Protein AF-A0A7J6GN92-F1 (afdb_monomer_lite)

Structure (mmCIF, N/CA/C/O backbone):
data_AF-A0A7J6GN92-F1
#
_entry.id   AF-A0A7J6GN92-F1
#
loop_
_atom_site.group_PDB
_atom_site.id
_atom_site.type_symbol
_atom_site.label_atom_id
_atom_site.label_alt_id
_atom_site.label_comp_id
_atom_site.label_asym_id
_atom_site.label_entity_id
_atom_site.label_seq_id
_atom_site.pdbx_PDB_ins_code
_atom_site.Cartn_x
_atom_site.Cartn_y
_atom_site.Cartn_z
_atom_site.occupancy
_atom_site.B_iso_or_equiv
_atom_site.auth_seq_id
_atom_site.auth_comp_id
_atom_site.auth_asym_id
_atom_site.auth_atom_id
_atom_site.pdbx_PDB_model_num
ATOM 1 N N . MET A 1 1 ? -5.152 -7.766 -0.383 1.00 92.38 1 MET A N 1
ATOM 2 C CA . MET A 1 1 ? -4.274 -6.803 -1.080 1.00 92.38 1 MET A CA 1
ATOM 3 C C . MET A 1 1 ? -5.154 -5.948 -1.964 1.00 92.38 1 MET A C 1
ATOM 5 O O . MET A 1 1 ? -6.049 -6.504 -2.587 1.00 92.38 1 MET A O 1
ATOM 9 N N . LYS A 1 2 ? -4.911 -4.641 -1.998 1.00 96.06 2 LYS A N 1
ATOM 10 C CA . LYS A 1 2 ? -5.460 -3.730 -3.006 1.00 96.06 2 LYS A CA 1
ATOM 11 C C . LYS A 1 2 ? -4.303 -3.246 -3.874 1.00 96.06 2 LYS A C 1
ATOM 13 O O . LYS A 1 2 ? -3.218 -3.040 -3.339 1.00 96.06 2 LYS A O 1
ATOM 18 N N . ALA A 1 3 ? -4.527 -3.074 -5.170 1.00 95.75 3 ALA A N 1
ATOM 19 C CA . ALA A 1 3 ? -3.583 -2.482 -6.115 1.00 95.75 3 ALA A CA 1
ATOM 20 C C . ALA A 1 3 ? -4.358 -1.801 -7.252 1.00 95.75 3 ALA A C 1
ATOM 22 O O . ALA A 1 3 ? -5.537 -2.108 -7.445 1.00 95.75 3 ALA A O 1
ATOM 23 N N . ASP A 1 4 ? -3.701 -0.883 -7.956 1.00 94.94 4 ASP A N 1
ATOM 24 C CA . ASP A 1 4 ? -4.226 -0.248 -9.169 1.00 94.94 4 ASP A CA 1
ATOM 25 C C . ASP A 1 4 ? -3.941 -1.119 -10.412 1.00 94.94 4 ASP A C 1
ATOM 27 O O . ASP A 1 4 ? -3.207 -2.109 -10.343 1.00 94.94 4 ASP A O 1
ATOM 31 N N . ASP A 1 5 ? -4.554 -0.786 -11.549 1.00 94.62 5 ASP A N 1
ATOM 32 C CA . ASP A 1 5 ? -4.463 -1.546 -12.807 1.00 94.62 5 ASP A CA 1
ATOM 33 C C . ASP A 1 5 ? -3.174 -1.286 -13.610 1.00 94.62 5 ASP A C 1
ATOM 35 O O . ASP A 1 5 ? -2.883 -1.984 -14.580 1.00 94.62 5 ASP A O 1
ATOM 39 N N . ASP A 1 6 ? -2.369 -0.318 -13.181 1.00 95.19 6 ASP A N 1
ATOM 40 C CA . ASP A 1 6 ? -1.082 0.069 -13.758 1.00 95.19 6 ASP A CA 1
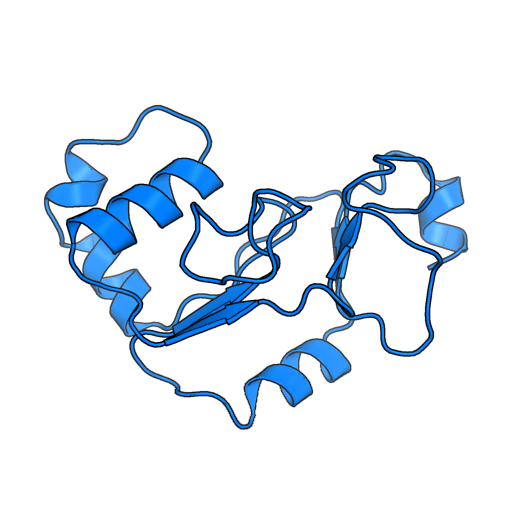ATOM 41 C C . ASP A 1 6 ? 0.107 -0.345 -12.875 1.00 95.19 6 ASP A C 1
ATOM 43 O O . ASP A 1 6 ? 1.156 0.316 -12.846 1.00 95.19 6 ASP A O 1
ATOM 47 N N . VAL A 1 7 ? -0.078 -1.439 -12.136 1.00 95.75 7 VAL A N 1
ATOM 48 C CA . VAL A 1 7 ? 0.887 -1.989 -11.188 1.00 95.75 7 VAL A CA 1
ATOM 49 C C . VAL A 1 7 ? 1.335 -3.373 -11.642 1.00 95.75 7 VAL A C 1
ATOM 51 O O . VAL A 1 7 ? 0.525 -4.264 -11.891 1.00 95.75 7 VAL A O 1
ATOM 54 N N . TYR A 1 8 ? 2.646 -3.589 -11.665 1.00 95.75 8 TYR A N 1
ATOM 55 C CA . TYR A 1 8 ? 3.242 -4.914 -11.758 1.00 95.75 8 TYR A CA 1
ATOM 56 C C . TYR A 1 8 ? 3.666 -5.400 -10.375 1.00 95.75 8 TYR A C 1
ATOM 58 O O . TYR A 1 8 ? 4.335 -4.683 -9.628 1.00 95.75 8 TYR A O 1
ATOM 66 N N . ILE A 1 9 ? 3.296 -6.638 -10.042 1.00 96.12 9 ILE A N 1
ATOM 67 C CA . ILE A 1 9 ? 3.550 -7.244 -8.733 1.00 96.12 9 ILE A CA 1
ATOM 68 C C . ILE A 1 9 ? 4.228 -8.600 -8.924 1.00 96.12 9 ILE A C 1
ATOM 70 O O . ILE A 1 9 ? 3.673 -9.502 -9.555 1.00 96.12 9 ILE A O 1
ATOM 74 N N . ARG A 1 10 ? 5.394 -8.794 -8.300 1.00 95.44 10 ARG A N 1
ATOM 75 C CA . ARG A 1 10 ? 6.035 -10.111 -8.194 1.00 95.44 10 ARG A CA 1
ATOM 76 C C . ARG A 1 10 ? 5.491 -10.852 -6.976 1.00 95.44 10 ARG A C 1
ATOM 78 O O . ARG A 1 10 ? 5.912 -10.615 -5.845 1.00 95.44 10 ARG A O 1
ATOM 85 N N . LEU A 1 11 ? 4.567 -11.781 -7.220 1.00 94.38 11 LEU A N 1
ATOM 86 C CA . LEU A 1 11 ? 3.825 -12.480 -6.164 1.00 94.38 11 LEU A CA 1
ATOM 87 C C . LEU A 1 11 ? 4.715 -13.283 -5.202 1.00 94.38 11 LEU A C 1
ATOM 89 O O . LEU A 1 11 ? 4.499 -13.214 -3.996 1.00 94.38 11 LEU A O 1
ATOM 93 N N . ASN A 1 12 ? 5.728 -14.001 -5.698 1.00 94.94 12 ASN A N 1
ATOM 94 C CA . ASN A 1 12 ? 6.614 -14.799 -4.838 1.00 94.94 12 ASN A CA 1
ATOM 95 C C . ASN A 1 12 ? 7.432 -13.916 -3.869 1.00 94.94 12 ASN A C 1
ATOM 97 O O . ASN A 1 12 ? 7.309 -14.112 -2.659 1.00 94.94 12 ASN A O 1
ATOM 101 N N . PRO A 1 13 ? 8.192 -12.902 -4.338 1.00 94.44 13 PRO A N 1
ATOM 102 C CA . PRO A 1 13 ? 8.829 -11.923 -3.456 1.00 94.44 13 PRO A CA 1
ATOM 103 C C . PRO A 1 13 ? 7.853 -11.229 -2.496 1.00 94.44 13 PRO A C 1
ATOM 105 O O . PRO A 1 13 ? 8.166 -11.063 -1.315 1.00 94.44 13 PRO A O 1
ATOM 108 N N . GLN A 1 14 ? 6.653 -10.868 -2.970 1.00 94.81 14 GLN A N 1
ATOM 109 C CA . GLN A 1 14 ? 5.619 -10.272 -2.122 1.00 94.81 14 GLN A CA 1
ATOM 110 C C . GLN A 1 14 ? 5.233 -11.213 -0.978 1.00 94.81 14 GLN A C 1
ATOM 112 O O . GLN A 1 14 ? 5.220 -10.781 0.173 1.00 94.81 14 GLN A O 1
ATOM 117 N N . ALA A 1 15 ? 4.949 -12.482 -1.271 1.00 94.81 15 ALA A N 1
ATOM 118 C CA . ALA A 1 15 ? 4.579 -13.479 -0.273 1.00 94.81 15 ALA A CA 1
ATOM 119 C C . ALA A 1 15 ? 5.705 -13.707 0.745 1.00 94.81 15 ALA A C 1
ATOM 121 O O . ALA A 1 15 ? 5.457 -13.616 1.946 1.00 94.81 15 ALA A O 1
ATOM 122 N N . MET A 1 16 ? 6.944 -13.893 0.275 1.00 95.81 16 MET A N 1
ATOM 123 C CA . MET A 1 16 ? 8.118 -14.076 1.139 1.00 95.81 16 MET A CA 1
ATOM 124 C C . MET A 1 16 ? 8.342 -12.884 2.076 1.00 95.81 16 MET A C 1
ATOM 126 O O . MET A 1 16 ? 8.653 -13.069 3.248 1.00 95.81 16 MET A O 1
ATOM 130 N N . SER A 1 17 ? 8.129 -11.651 1.597 1.00 95.19 17 SER A N 1
ATOM 131 C CA . SER A 1 17 ? 8.272 -10.453 2.437 1.00 95.19 17 SER A CA 1
ATOM 132 C C . SER A 1 17 ? 7.247 -10.373 3.577 1.00 95.19 17 SER A C 1
ATOM 134 O O . SER A 1 17 ? 7.482 -9.671 4.557 1.00 95.19 17 SER A O 1
ATOM 136 N N . LEU A 1 18 ? 6.119 -11.084 3.458 1.00 96.06 18 LEU A N 1
ATOM 137 C CA . LEU A 1 18 ? 5.040 -11.105 4.447 1.00 96.06 18 LEU A CA 1
ATOM 138 C C . LEU A 1 18 ? 5.175 -12.252 5.452 1.00 96.06 18 LEU A C 1
ATOM 140 O O . LEU A 1 18 ? 4.577 -12.175 6.523 1.00 96.06 18 LEU A O 1
ATOM 144 N N . GLU A 1 19 ? 5.917 -13.316 5.127 1.00 96.44 19 GLU A N 1
ATOM 145 C CA . GLU A 1 19 ? 6.077 -14.486 6.000 1.00 96.44 19 GLU A CA 1
ATOM 146 C C . GLU A 1 19 ? 6.522 -14.159 7.432 1.00 96.44 19 GLU A C 1
ATOM 148 O O . GLU A 1 19 ? 5.887 -14.677 8.354 1.00 96.44 19 GLU A O 1
ATOM 153 N N . PRO A 1 20 ? 7.535 -13.297 7.663 1.00 97.12 20 PRO A N 1
ATOM 154 C CA . PRO A 1 20 ? 7.994 -13.000 9.017 1.00 97.12 20 PRO A CA 1
ATOM 155 C C . PRO A 1 20 ? 7.111 -11.976 9.747 1.00 97.12 20 PRO A C 1
ATOM 157 O O . PRO A 1 20 ? 7.403 -11.629 10.892 1.00 97.12 20 PRO A O 1
ATOM 160 N N . LEU A 1 21 ? 6.075 -11.436 9.096 1.00 97.38 21 LEU A N 1
ATOM 161 C CA . LEU A 1 21 ? 5.318 -10.299 9.610 1.00 97.38 21 LEU A CA 1
ATOM 162 C C . LEU A 1 21 ? 4.097 -10.732 10.436 1.00 97.38 21 LEU A C 1
ATOM 164 O O . LEU A 1 21 ? 3.529 -11.806 10.208 1.00 97.38 21 LEU A O 1
ATOM 168 N N . PRO A 1 22 ? 3.635 -9.881 11.373 1.00 97.62 22 PRO A N 1
ATOM 169 C CA . PRO A 1 22 ? 2.406 -10.129 12.115 1.00 97.62 22 PRO A CA 1
ATOM 170 C C . PRO A 1 22 ? 1.207 -10.329 11.185 1.00 97.62 22 PRO A C 1
ATOM 172 O O . PRO A 1 22 ? 1.049 -9.628 10.190 1.00 97.62 22 PRO A O 1
ATOM 175 N N . ARG A 1 23 ? 0.320 -11.264 11.534 1.00 96.81 23 ARG A N 1
ATOM 176 C CA . ARG A 1 23 ? -0.915 -11.541 10.775 1.00 96.81 23 ARG A CA 1
ATOM 177 C C . ARG A 1 23 ? -2.123 -10.729 11.251 1.00 96.81 23 ARG A C 1
ATOM 179 O O . ARG A 1 23 ? -3.187 -10.845 10.656 1.00 96.81 23 ARG A O 1
ATOM 186 N N . VAL A 1 24 ? -1.949 -9.937 12.307 1.00 98.19 24 VAL A N 1
ATOM 187 C CA . VAL A 1 24 ? -2.986 -9.143 12.979 1.00 98.19 24 VAL A CA 1
ATOM 188 C C . VAL A 1 24 ? -2.541 -7.689 13.007 1.00 98.19 24 VAL A C 1
ATOM 190 O O . VAL A 1 24 ? -1.359 -7.410 13.231 1.00 98.19 24 VAL A O 1
ATOM 193 N N . ASP A 1 25 ? -3.482 -6.776 12.791 1.00 98.12 25 ASP A N 1
ATOM 194 C CA . ASP A 1 25 ? -3.264 -5.331 12.819 1.00 98.12 25 ASP A CA 1
ATOM 195 C C . ASP A 1 25 ? -2.106 -4.857 11.904 1.00 98.12 25 ASP A C 1
ATOM 197 O O . ASP A 1 25 ? -1.398 -3.892 12.211 1.00 98.12 25 ASP A O 1
ATOM 201 N N . LEU A 1 26 ? -1.879 -5.571 10.792 1.00 98.38 26 LEU A N 1
ATOM 202 C CA . LEU A 1 26 ? -0.806 -5.334 9.819 1.00 98.38 26 LEU A CA 1
ATO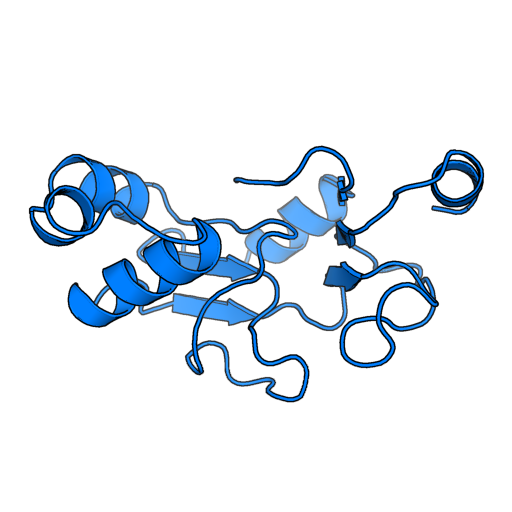M 203 C C . LEU A 1 26 ? -1.257 -4.341 8.754 1.00 98.38 26 LEU A C 1
ATOM 205 O O . LEU A 1 26 ? -2.298 -4.539 8.138 1.00 98.38 26 LEU A O 1
ATOM 209 N N . TYR A 1 27 ? -0.420 -3.347 8.460 1.00 97.81 27 TYR A N 1
ATOM 210 C CA . TYR A 1 27 ? -0.563 -2.461 7.305 1.00 97.81 27 TYR A CA 1
ATOM 211 C C . TYR A 1 27 ? 0.787 -2.322 6.595 1.00 97.81 27 TYR A C 1
ATOM 213 O O . TYR A 1 27 ? 1.720 -1.716 7.121 1.00 97.81 27 TYR A O 1
ATOM 221 N N . TYR A 1 28 ? 0.900 -2.929 5.416 1.00 97.31 28 TYR A N 1
ATOM 222 C CA . TYR A 1 28 ? 2.151 -3.113 4.680 1.00 97.31 28 TYR A CA 1
ATOM 223 C C . TYR A 1 28 ? 2.069 -2.494 3.285 1.00 97.31 28 TYR A C 1
ATOM 225 O O . TYR A 1 28 ? 1.130 -2.811 2.551 1.00 97.31 28 TYR A O 1
ATOM 233 N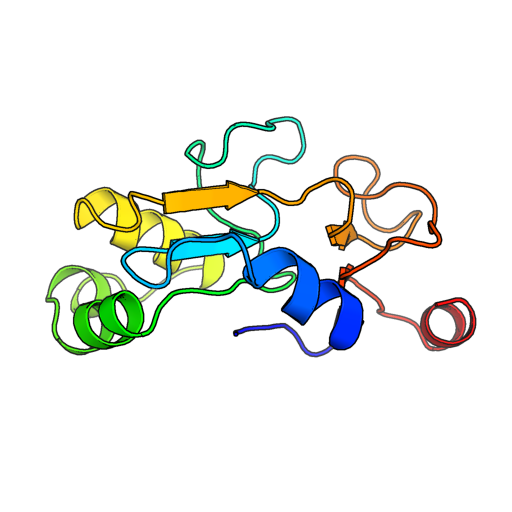 N . SER A 1 29 ? 3.039 -1.653 2.899 1.00 94.75 29 SER A N 1
ATOM 234 C CA . SER A 1 29 ? 3.139 -1.061 1.547 1.00 94.75 29 SER A CA 1
ATOM 235 C C . SER A 1 29 ? 4.372 -0.138 1.410 1.00 94.75 29 SER A C 1
ATOM 237 O O . SER A 1 29 ? 5.373 -0.328 2.086 1.00 94.75 29 SER A O 1
ATOM 239 N N . PHE A 1 30 ? 4.289 0.889 0.564 1.00 95.62 30 PHE A N 1
ATOM 240 C CA . PHE A 1 30 ? 5.149 2.054 0.446 1.00 95.62 30 PHE A CA 1
ATOM 241 C C . PHE A 1 30 ? 4.523 3.274 1.138 1.00 95.62 30 PHE A C 1
ATOM 243 O O . PHE A 1 30 ? 3.466 3.753 0.724 1.00 95.62 30 PHE A O 1
ATOM 250 N N . VAL A 1 31 ? 5.179 3.827 2.161 1.00 95.56 31 VAL A N 1
ATOM 251 C CA . VAL A 1 31 ? 4.650 4.995 2.887 1.00 95.56 31 VAL A CA 1
ATOM 252 C C . VAL A 1 31 ? 4.779 6.310 2.103 1.00 95.56 31 VAL A C 1
ATOM 254 O O . VAL A 1 31 ? 5.781 6.574 1.441 1.00 95.56 31 VAL A O 1
ATOM 257 N N . ILE A 1 32 ? 3.789 7.189 2.213 1.00 94.25 32 ILE A N 1
ATOM 258 C CA . ILE A 1 32 ? 3.847 8.582 1.755 1.00 94.25 32 ILE A CA 1
ATOM 259 C C . ILE A 1 32 ? 3.981 9.494 2.989 1.00 94.25 32 ILE A C 1
ATOM 261 O O . ILE A 1 32 ? 3.356 9.213 4.016 1.00 94.25 32 ILE A O 1
ATOM 265 N N . PRO A 1 33 ? 4.814 10.555 2.939 1.00 92.25 33 PRO A N 1
ATOM 266 C CA . PRO A 1 33 ? 5.551 11.094 1.787 1.00 92.25 33 PRO A CA 1
ATOM 267 C C . PRO A 1 33 ? 6.792 10.285 1.378 1.00 92.25 33 PRO A C 1
ATOM 269 O O . PRO A 1 33 ? 7.376 9.543 2.167 1.00 92.25 33 PRO A O 1
ATOM 272 N N . CYS A 1 34 ? 7.210 10.418 0.113 1.00 90.00 34 CYS A N 1
ATOM 273 C CA . CYS A 1 34 ? 8.257 9.566 -0.468 1.00 90.00 34 CYS A CA 1
ATOM 274 C C . CYS A 1 34 ? 9.631 9.727 0.196 1.00 90.00 34 CYS A C 1
ATOM 276 O O . CYS A 1 34 ? 10.358 8.748 0.326 1.00 90.00 34 CYS A O 1
ATOM 278 N N . ASN A 1 35 ? 9.917 10.910 0.738 1.00 87.88 35 ASN A N 1
ATOM 279 C CA . ASN A 1 35 ? 11.125 11.220 1.505 1.00 87.88 35 ASN A CA 1
ATOM 280 C C . ASN A 1 35 ? 11.125 10.699 2.959 1.00 87.88 35 ASN A C 1
ATOM 282 O O . ASN A 1 35 ? 12.125 10.870 3.649 1.00 87.88 35 ASN A O 1
ATOM 286 N N . SER A 1 36 ? 10.044 10.079 3.442 1.00 89.81 36 SER A N 1
ATOM 287 C CA . SER A 1 36 ? 9.974 9.510 4.795 1.00 89.81 36 SER A CA 1
ATOM 288 C C . SER A 1 36 ? 10.091 7.990 4.765 1.00 89.81 36 SER A C 1
ATOM 290 O O . SER A 1 36 ? 9.370 7.339 4.023 1.00 89.81 36 SER A O 1
ATOM 292 N N . GLN A 1 37 ? 10.938 7.393 5.601 1.00 88.75 37 GLN A N 1
ATOM 293 C CA . GLN A 1 37 ? 10.920 5.938 5.835 1.00 88.75 37 GLN A CA 1
ATOM 294 C C . GLN A 1 37 ? 10.001 5.544 7.002 1.00 88.75 37 GLN A C 1
ATOM 296 O O . GLN A 1 37 ? 9.814 4.360 7.263 1.00 88.75 37 GLN A O 1
ATOM 301 N N . ASN A 1 38 ? 9.427 6.518 7.717 1.00 93.06 38 ASN A N 1
ATOM 302 C CA . ASN A 1 38 ? 8.583 6.248 8.874 1.00 93.06 38 ASN A CA 1
ATOM 303 C C . ASN A 1 38 ? 7.210 5.715 8.417 1.00 93.06 38 ASN A C 1
ATOM 305 O O . ASN A 1 38 ? 6.433 6.487 7.850 1.00 93.06 38 ASN A O 1
ATOM 309 N N . PRO A 1 39 ? 6.856 4.447 8.705 1.00 92.38 39 PRO A N 1
ATOM 310 C CA . PRO A 1 39 ? 5.596 3.851 8.258 1.00 92.38 39 PRO A CA 1
ATOM 311 C C . PRO A 1 39 ? 4.354 4.444 8.957 1.00 92.38 39 PRO A C 1
ATOM 313 O O . PRO A 1 39 ? 3.225 4.162 8.558 1.00 92.38 39 PRO A O 1
ATOM 316 N N . TYR A 1 40 ? 4.548 5.288 9.975 1.00 91.94 40 TYR A N 1
ATOM 317 C CA . TYR A 1 40 ? 3.494 6.009 10.693 1.00 91.94 40 TYR A CA 1
ATOM 318 C C . TYR A 1 40 ? 3.319 7.465 10.236 1.00 91.94 40 TYR A C 1
ATOM 320 O O . TYR A 1 40 ? 2.575 8.192 10.883 1.00 91.94 40 TYR A O 1
ATOM 328 N N . SER A 1 41 ? 3.997 7.908 9.167 1.00 87.44 41 SER A N 1
ATOM 329 C CA . SER A 1 41 ? 3.923 9.303 8.702 1.00 87.44 41 SER A CA 1
ATOM 330 C C . SER A 1 41 ? 2.512 9.730 8.295 1.00 87.44 41 SER A C 1
ATOM 332 O O . SER A 1 41 ? 1.892 10.508 9.012 1.00 87.44 41 SER A O 1
ATOM 334 N N . GLU A 1 42 ? 1.999 9.251 7.159 1.00 88.88 42 GLU A N 1
ATOM 335 C CA . GLU A 1 42 ? 0.642 9.599 6.725 1.00 88.88 42 GLU A CA 1
ATOM 336 C C . GLU A 1 42 ? -0.158 8.345 6.355 1.00 88.88 42 GLU A C 1
ATOM 338 O O . GLU A 1 42 ? -0.954 7.841 7.150 1.00 88.88 42 GLU A O 1
ATOM 343 N N . TYR A 1 43 ? 0.074 7.818 5.156 1.00 94.38 43 TYR A N 1
ATOM 344 C CA . TYR A 1 43 ? -0.675 6.708 4.578 1.00 94.38 43 TYR A CA 1
ATOM 345 C C . TYR A 1 43 ? 0.228 5.872 3.674 1.00 94.38 43 TYR A C 1
ATOM 347 O O . TYR A 1 43 ? 1.340 6.279 3.326 1.00 94.38 43 TYR A O 1
ATOM 355 N N . MET A 1 44 ? -0.247 4.690 3.303 1.00 95.19 44 MET A N 1
ATOM 356 C CA . MET A 1 44 ? 0.415 3.855 2.310 1.00 95.19 44 MET A CA 1
ATOM 357 C C . MET A 1 44 ? -0.099 4.183 0.915 1.00 95.19 44 MET A C 1
ATOM 359 O O .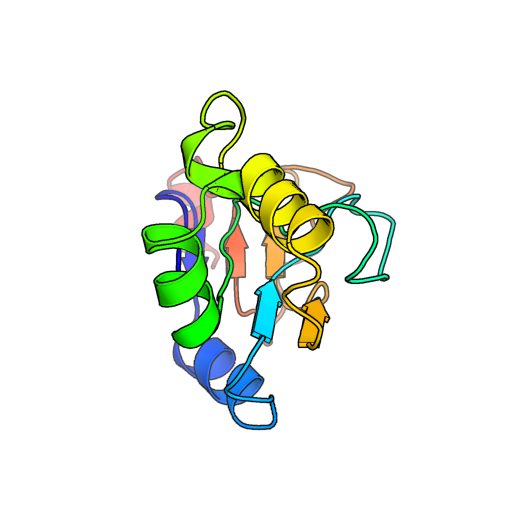 MET A 1 44 ? -1.301 4.316 0.737 1.00 95.19 44 MET A O 1
ATOM 363 N N . SER A 1 45 ? 0.797 4.297 -0.060 1.00 93.75 45 SER A N 1
ATOM 364 C CA . SER A 1 45 ? 0.481 4.703 -1.429 1.00 93.75 45 SER A CA 1
ATOM 365 C C . SER A 1 45 ? -0.527 3.781 -2.129 1.00 93.75 45 SER A C 1
ATOM 367 O O . SER A 1 45 ? -0.487 2.557 -1.982 1.00 93.75 45 SER A O 1
ATOM 369 N N . GLY A 1 46 ? -1.358 4.381 -2.990 1.00 88.12 46 GLY A N 1
ATOM 370 C CA . GLY A 1 46 ? -2.250 3.692 -3.925 1.00 88.12 46 GLY A CA 1
ATOM 371 C C . GLY A 1 46 ? -1.593 2.655 -4.847 1.00 88.12 46 GLY A C 1
ATOM 372 O O . GLY A 1 46 ? -2.315 1.779 -5.320 1.00 88.12 46 GLY A O 1
ATOM 373 N N . MET A 1 47 ? -0.252 2.657 -4.980 1.00 92.81 47 MET A N 1
ATOM 374 C CA . MET A 1 47 ? 0.526 1.650 -5.731 1.00 92.81 47 MET A CA 1
ATOM 375 C C . MET A 1 47 ? 0.228 0.205 -5.332 1.00 92.81 47 MET A C 1
ATOM 377 O O . MET A 1 47 ? 0.474 -0.733 -6.082 1.00 92.81 47 MET A O 1
ATOM 381 N N . GLY A 1 48 ? -0.282 0.027 -4.122 1.00 94.62 48 GLY A N 1
ATOM 382 C CA . GLY A 1 48 ? -0.801 -1.227 -3.639 1.00 94.62 48 GLY A CA 1
ATOM 383 C C . GLY A 1 48 ? -0.383 -1.447 -2.204 1.00 94.62 48 GLY A C 1
ATOM 384 O O . GLY A 1 48 ? 0.774 -1.257 -1.831 1.00 94.62 48 GLY A O 1
ATOM 385 N N . TYR A 1 49 ? -1.334 -1.854 -1.378 1.00 96.44 49 TYR A N 1
ATOM 386 C CA . TYR A 1 49 ? -1.101 -2.098 0.034 1.00 96.44 49 TYR A CA 1
ATOM 387 C C . TYR A 1 49 ? -1.803 -3.377 0.486 1.00 96.44 49 TYR A C 1
ATOM 389 O O . TYR A 1 49 ? -2.772 -3.870 -0.109 1.00 96.44 49 TYR A O 1
ATOM 397 N N . LEU A 1 50 ? -1.291 -3.935 1.576 1.00 97.19 50 LEU A N 1
ATOM 398 C CA . LEU A 1 50 ? -1.867 -5.075 2.261 1.00 97.19 50 LEU A CA 1
ATOM 399 C C . LEU A 1 50 ? -2.274 -4.663 3.667 1.00 97.19 50 LEU A C 1
ATOM 401 O O . LEU A 1 50 ? -1.515 -4.012 4.381 1.00 97.19 50 LEU A O 1
ATOM 405 N N . ILE A 1 51 ? -3.471 -5.083 4.054 1.00 98.00 51 ILE A N 1
ATOM 406 C CA . ILE A 1 51 ? -3.954 -5.023 5.426 1.00 98.00 51 ILE A CA 1
ATOM 407 C C . ILE A 1 51 ? -4.338 -6.427 5.880 1.00 98.00 51 ILE A C 1
ATOM 409 O O . ILE A 1 51 ? -4.753 -7.250 5.056 1.00 98.00 51 ILE A O 1
ATOM 413 N N . SER A 1 52 ? -4.167 -6.716 7.167 1.00 98.38 52 SER A N 1
ATOM 414 C CA . SER A 1 52 ? -4.641 -7.967 7.759 1.00 98.38 52 SER A CA 1
ATOM 415 C C . SER A 1 52 ? -6.170 -8.040 7.780 1.00 98.38 52 SER A C 1
ATOM 417 O O . SER A 1 52 ? -6.869 -7.030 7.675 1.00 98.38 52 SER A O 1
ATOM 419 N N . TRP A 1 53 ? -6.704 -9.256 7.894 1.00 98.25 53 TRP A N 1
ATOM 420 C CA . TRP A 1 53 ? -8.146 -9.489 7.798 1.00 98.25 53 TRP A CA 1
ATOM 421 C C . TRP A 1 53 ? -8.943 -8.821 8.926 1.00 98.25 53 TRP A C 1
ATOM 423 O O . TRP A 1 53 ? -10.000 -8.255 8.673 1.00 98.25 53 TRP A O 1
ATOM 433 N N . ASP A 1 54 ? -8.403 -8.776 10.143 1.00 98.62 54 ASP A N 1
ATOM 434 C CA . ASP A 1 54 ? -9.027 -8.090 11.281 1.00 98.62 54 ASP A CA 1
ATOM 435 C C . ASP A 1 54 ? -9.216 -6.581 11.035 1.00 98.62 54 ASP A C 1
ATOM 437 O O . ASP A 1 54 ? -10.194 -5.984 11.491 1.00 98.62 54 ASP A O 1
ATOM 441 N N . LEU A 1 55 ? -8.322 -5.956 10.258 1.00 98.56 55 LEU A N 1
ATOM 442 C CA . LEU A 1 55 ? -8.493 -4.570 9.824 1.00 98.56 55 LEU A CA 1
ATOM 443 C C . LEU A 1 55 ? -9.603 -4.432 8.785 1.00 98.56 55 LEU A C 1
ATOM 445 O O . LEU A 1 55 ? -10.350 -3.458 8.838 1.00 98.56 55 LEU A O 1
ATOM 449 N N . VAL A 1 56 ? -9.739 -5.395 7.868 1.00 98.31 56 VAL A N 1
ATOM 450 C CA . VAL A 1 56 ? -10.845 -5.431 6.896 1.00 98.31 56 VAL A CA 1
ATOM 451 C C . VAL A 1 56 ? -12.186 -5.535 7.628 1.00 98.31 56 VAL A C 1
ATOM 453 O O . VAL A 1 56 ? -13.100 -4.754 7.361 1.00 98.31 56 VAL A O 1
ATOM 456 N N . GLU A 1 57 ? -12.289 -6.441 8.600 1.00 98.50 57 GLU A N 1
ATOM 457 C CA . GLU A 1 57 ? -13.486 -6.610 9.430 1.00 98.50 57 GLU A CA 1
ATOM 458 C C . GLU A 1 57 ? -13.808 -5.335 10.215 1.00 98.50 57 GLU A C 1
ATOM 460 O O . GLU A 1 57 ? -14.954 -4.867 10.212 1.00 98.50 57 GLU A O 1
ATOM 465 N N . TRP A 1 58 ? -12.795 -4.714 10.824 1.00 98.56 58 TRP A N 1
ATOM 466 C CA . TRP A 1 58 ? -12.964 -3.437 11.509 1.00 98.56 58 TRP A CA 1
ATOM 467 C C . TRP A 1 58 ? -13.435 -2.330 10.557 1.00 98.56 58 TRP A C 1
ATOM 469 O O . TRP A 1 58 ? -14.361 -1.599 10.907 1.00 98.56 58 TRP A O 1
ATOM 479 N N . ILE A 1 59 ? -12.866 -2.220 9.349 1.00 98.06 59 ILE A N 1
ATOM 480 C CA . ILE A 1 59 ? -13.297 -1.224 8.356 1.00 98.06 59 ILE A CA 1
ATOM 481 C C . ILE A 1 59 ? -14.776 -1.422 7.999 1.00 98.06 59 ILE A C 1
ATOM 483 O O . ILE A 1 59 ? -15.520 -0.447 7.917 1.00 98.06 59 ILE A O 1
ATOM 487 N N . SER A 1 60 ? -15.215 -2.674 7.838 1.00 97.50 60 SER A N 1
ATOM 488 C CA . SER A 1 60 ? -16.590 -3.001 7.438 1.00 97.50 60 SER A CA 1
ATOM 489 C C . SER A 1 60 ? -17.654 -2.692 8.502 1.00 97.50 60 SER A C 1
ATOM 491 O O . SER A 1 60 ? -18.821 -2.491 8.167 1.00 97.50 60 SER A O 1
ATOM 493 N N . THR A 1 61 ? -17.267 -2.642 9.779 1.00 97.94 61 THR A N 1
ATOM 494 C CA . THR A 1 61 ? -18.198 -2.520 10.917 1.00 97.94 61 THR A CA 1
ATOM 495 C C . THR A 1 61 ? -18.070 -1.203 11.683 1.00 97.94 61 THR A C 1
ATOM 497 O O . THR A 1 61 ? -19.003 -0.797 12.376 1.00 97.94 61 THR A O 1
ATOM 500 N N . SER A 1 62 ? -16.934 -0.515 11.568 1.00 97.94 62 SER A N 1
ATOM 501 C CA . SER A 1 62 ? -16.648 0.726 12.285 1.00 97.94 62 SER A CA 1
ATOM 502 C C . SER A 1 62 ? -17.422 1.919 11.722 1.00 97.94 62 SER A C 1
ATOM 504 O O . SER A 1 62 ? -17.558 2.103 10.512 1.00 97.94 62 SER A O 1
ATOM 506 N N . ASN A 1 63 ? -17.858 2.813 12.613 1.00 98.19 63 ASN A N 1
ATOM 507 C CA . ASN A 1 63 ? -18.446 4.088 12.206 1.00 98.19 63 ASN A CA 1
ATOM 508 C C . ASN A 1 63 ? -17.409 5.062 11.622 1.00 98.19 63 ASN A C 1
ATOM 510 O O . ASN A 1 63 ? -17.798 5.981 10.911 1.00 98.19 63 ASN A O 1
ATOM 514 N N . ILE A 1 64 ? -16.109 4.877 11.897 1.00 98.19 64 ILE A N 1
ATOM 515 C CA . ILE A 1 64 ? -15.062 5.803 11.434 1.00 98.19 64 ILE A CA 1
ATOM 516 C C . ILE A 1 64 ? -14.991 5.835 9.896 1.00 98.19 64 ILE A C 1
ATOM 518 O O . ILE A 1 64 ? -15.208 6.914 9.348 1.00 98.19 64 ILE A O 1
ATOM 522 N N . PRO A 1 65 ? -14.785 4.708 9.180 1.00 97.38 65 PRO A N 1
ATOM 523 C CA . PRO A 1 65 ? -14.851 4.709 7.717 1.00 97.38 65 PRO A CA 1
ATOM 524 C C . PRO A 1 65 ? -16.234 5.083 7.184 1.00 97.38 65 PRO A C 1
ATOM 526 O O . PRO A 1 65 ? -16.351 5.843 6.229 1.00 97.38 65 PRO A O 1
ATOM 529 N N . LYS A 1 66 ? -17.300 4.595 7.835 1.00 97.00 66 LYS A N 1
ATOM 530 C CA . LYS A 1 66 ? -18.689 4.812 7.403 1.00 97.00 66 LYS A CA 1
ATOM 531 C C . LYS A 1 66 ? -19.082 6.293 7.334 1.00 97.00 66 LYS A C 1
ATOM 533 O O . LYS A 1 66 ? -19.936 6.652 6.528 1.00 97.00 66 LYS A O 1
ATOM 538 N N . LEU A 1 67 ? -18.490 7.136 8.180 1.00 97.38 67 LEU A N 1
ATOM 539 C CA . LEU A 1 67 ? -18.765 8.574 8.247 1.00 97.38 67 LEU A CA 1
ATOM 540 C C . LEU A 1 67 ? -17.784 9.430 7.424 1.00 97.38 67 LEU A C 1
ATOM 542 O O . LEU A 1 67 ? -17.951 10.645 7.374 1.00 97.38 67 LEU A O 1
ATOM 546 N N . ASP A 1 68 ? -16.777 8.832 6.780 1.00 97.12 68 ASP A N 1
ATOM 547 C CA . ASP A 1 68 ? -15.672 9.549 6.130 1.00 97.12 68 ASP A CA 1
ATOM 548 C C . ASP A 1 68 ? -15.295 8.900 4.790 1.00 97.12 68 ASP A C 1
ATOM 550 O O . ASP A 1 68 ? -14.233 8.303 4.655 1.00 97.12 68 ASP A O 1
ATOM 554 N N . LEU A 1 69 ? -16.191 8.990 3.801 1.00 95.62 69 LEU A N 1
ATOM 555 C CA . LEU A 1 69 ? -16.113 8.236 2.537 1.00 95.62 69 LEU A CA 1
ATOM 556 C C . LEU A 1 69 ? -15.538 9.017 1.340 1.00 95.62 69 LEU A C 1
ATOM 558 O O . LEU A 1 69 ? -15.348 8.438 0.273 1.00 95.62 69 LEU A O 1
ATOM 562 N N . PHE A 1 70 ? -15.297 10.323 1.475 1.00 96.81 70 PHE A N 1
ATOM 563 C CA . PHE A 1 70 ? -14.939 11.188 0.345 1.00 96.81 70 PHE A CA 1
ATOM 564 C C . PHE A 1 70 ? -13.463 11.586 0.366 1.00 96.81 70 PHE A C 1
ATOM 566 O O . PHE A 1 70 ? -13.002 12.270 1.278 1.00 96.81 70 PHE A O 1
ATOM 573 N N . GLY A 1 71 ? -12.732 11.204 -0.681 1.00 96.19 71 GLY A N 1
ATOM 574 C CA . GLY A 1 71 ? -11.317 11.519 -0.858 1.00 96.19 71 GLY A CA 1
ATOM 575 C C . GLY A 1 71 ? -10.563 10.401 -1.582 1.00 96.19 71 GLY A C 1
ATOM 576 O O . GLY A 1 71 ? -11.170 9.395 -1.951 1.00 96.19 71 GLY A O 1
ATOM 577 N N . PRO A 1 72 ? -9.246 10.565 -1.799 1.00 95.75 72 PRO A N 1
ATOM 578 C CA . PRO A 1 72 ? -8.398 9.485 -2.288 1.00 95.75 72 PRO A CA 1
ATOM 579 C C . PRO A 1 72 ? -8.430 8.301 -1.321 1.00 95.75 72 PRO A C 1
ATOM 581 O O . PRO A 1 72 ? -8.228 8.468 -0.119 1.00 95.75 72 PRO A O 1
ATOM 584 N N . GLU A 1 73 ? -8.709 7.122 -1.865 1.00 95.88 73 GLU A N 1
ATOM 585 C CA . GLU A 1 73 ? -8.923 5.882 -1.117 1.00 95.88 73 GLU A CA 1
ATOM 586 C C . GLU A 1 73 ? -7.752 5.561 -0.172 1.00 95.88 73 GLU A C 1
ATOM 588 O O . GLU A 1 73 ? -7.956 5.335 1.018 1.00 95.88 73 GLU A O 1
ATOM 593 N N . ASP A 1 74 ? -6.523 5.657 -0.666 1.00 95.62 74 ASP A N 1
ATOM 594 C CA . ASP A 1 74 ? -5.300 5.371 0.082 1.00 95.62 74 ASP A CA 1
ATOM 595 C C . ASP A 1 74 ? -5.096 6.308 1.289 1.00 95.62 74 ASP A C 1
ATOM 597 O O . ASP A 1 74 ? -4.784 5.867 2.403 1.00 95.62 74 ASP A O 1
ATOM 601 N N . LYS A 1 75 ? -5.361 7.606 1.102 1.00 96.38 75 LYS A N 1
ATOM 602 C CA . LYS A 1 75 ? -5.376 8.606 2.179 1.00 96.38 75 LYS A CA 1
ATOM 603 C C . LYS A 1 75 ? -6.461 8.320 3.205 1.00 96.38 75 LYS A C 1
ATOM 605 O O . LYS A 1 75 ? -6.207 8.455 4.404 1.00 96.38 75 LYS A O 1
ATOM 610 N N . LEU A 1 76 ? -7.659 7.953 2.747 1.00 97.25 76 LEU A N 1
ATOM 611 C CA . LEU A 1 76 ? -8.779 7.627 3.625 1.00 97.25 76 LEU A CA 1
ATOM 612 C C . LEU A 1 76 ? -8.452 6.414 4.492 1.00 97.25 76 LEU A C 1
ATOM 614 O O . LEU A 1 76 ? -8.589 6.502 5.707 1.00 97.25 76 LEU A O 1
ATOM 618 N N . VAL A 1 77 ? -7.915 5.336 3.918 1.00 97.38 77 VAL A N 1
ATOM 619 C CA . VAL A 1 77 ? -7.511 4.148 4.684 1.00 97.38 77 VAL A CA 1
ATOM 620 C C . VAL A 1 77 ? -6.472 4.500 5.749 1.00 97.38 77 VAL A C 1
ATOM 622 O O . VAL A 1 77 ? -6.654 4.153 6.919 1.00 97.38 77 VAL A O 1
ATOM 625 N N . GLY A 1 78 ? -5.424 5.252 5.397 1.00 96.81 78 GLY A N 1
ATOM 626 C CA . GLY A 1 78 ? -4.430 5.711 6.373 1.00 96.81 78 GLY A CA 1
ATOM 627 C C . GLY A 1 78 ? -5.045 6.547 7.504 1.00 96.81 78 GLY A C 1
ATOM 628 O O . GLY A 1 78 ? -4.762 6.308 8.682 1.00 96.81 78 GLY A O 1
ATOM 629 N N . LYS A 1 79 ? -5.940 7.481 7.158 1.00 97.19 79 LYS A N 1
ATOM 630 C CA . LYS A 1 79 ? -6.669 8.337 8.106 1.00 97.19 79 LYS A CA 1
ATOM 631 C C . LYS A 1 79 ? -7.584 7.527 9.024 1.00 97.19 79 LYS A C 1
ATOM 633 O O . LYS A 1 79 ? -7.542 7.721 10.239 1.00 97.19 79 LYS A O 1
ATOM 638 N N . TRP A 1 80 ? -8.377 6.606 8.480 1.00 98.06 80 TRP A N 1
ATOM 639 C CA . TRP A 1 80 ? -9.278 5.758 9.257 1.00 98.06 80 TRP A CA 1
ATOM 640 C C . TRP A 1 80 ? -8.507 4.919 10.265 1.00 98.06 80 TRP A C 1
ATOM 642 O O . TRP A 1 80 ? -8.868 4.905 11.439 1.00 98.06 80 TRP A O 1
ATOM 652 N N . LEU A 1 81 ? -7.424 4.265 9.837 1.00 97.75 81 LEU A N 1
ATOM 653 C CA . LEU A 1 81 ? -6.611 3.426 10.716 1.00 97.75 81 LEU A CA 1
ATOM 654 C C . LEU A 1 81 ? -5.959 4.248 11.834 1.00 97.75 81 LEU A C 1
ATOM 656 O O . LEU A 1 81 ? -5.953 3.818 12.985 1.00 97.75 81 LEU A O 1
ATOM 660 N N . THR A 1 82 ? -5.472 5.455 11.533 1.00 96.75 82 THR A N 1
ATOM 661 C CA . THR A 1 82 ? -4.941 6.374 12.552 1.00 96.75 82 THR A CA 1
ATOM 662 C C . THR A 1 82 ? -6.023 6.794 13.551 1.00 96.75 82 THR A C 1
ATOM 664 O O . THR A 1 82 ? -5.836 6.630 14.756 1.00 96.75 82 THR A O 1
ATOM 667 N N . ASN A 1 83 ? -7.182 7.252 13.071 1.00 97.25 83 ASN A N 1
ATOM 668 C CA . ASN A 1 83 ? -8.292 7.698 13.922 1.00 97.25 83 ASN A CA 1
ATOM 669 C C . ASN A 1 83 ? -8.901 6.557 14.750 1.00 97.25 83 ASN A C 1
ATOM 671 O O . ASN A 1 83 ? -9.335 6.764 15.879 1.00 97.25 83 ASN A O 1
ATOM 675 N N . GLY A 1 84 ? -8.921 5.345 14.198 1.00 97.38 84 GLY A N 1
ATOM 676 C CA . GLY A 1 84 ? -9.388 4.133 14.865 1.00 97.38 84 GLY A CA 1
ATOM 677 C C . GLY A 1 84 ? -8.390 3.534 15.847 1.00 97.38 84 GLY A C 1
ATOM 678 O O . GLY A 1 84 ? -8.701 2.515 16.464 1.00 97.38 84 GLY A O 1
ATOM 679 N N . ASN A 1 85 ? -7.200 4.131 15.984 1.00 97.31 85 ASN A N 1
ATOM 680 C CA . ASN A 1 85 ? -6.096 3.585 16.767 1.00 97.31 85 ASN A CA 1
ATOM 681 C C . ASN A 1 85 ? -5.729 2.145 16.339 1.00 97.31 85 ASN A C 1
ATOM 683 O O . ASN A 1 85 ? -5.402 1.303 17.176 1.00 97.31 85 ASN A O 1
ATOM 687 N N . LYS A 1 86 ? -5.804 1.875 15.032 1.00 97.69 86 LYS A N 1
ATOM 688 C CA . LYS A 1 86 ? -5.552 0.590 14.366 1.00 97.69 86 LYS A CA 1
ATOM 689 C C . LYS A 1 86 ? -4.238 0.598 13.590 1.00 97.69 86 LYS A C 1
ATOM 691 O O . LYS A 1 86 ? -3.570 1.631 13.475 1.00 97.69 86 LYS A O 1
ATOM 696 N N . ALA A 1 87 ? -3.900 -0.561 13.036 1.00 97.25 87 ALA A N 1
ATOM 697 C CA . ALA A 1 87 ? -2.689 -0.819 12.283 1.00 97.25 87 ALA A CA 1
ATOM 698 C C . ALA A 1 87 ? -1.439 -0.452 13.089 1.00 97.25 87 ALA A C 1
ATOM 700 O O . ALA A 1 87 ? -0.677 0.435 12.705 1.00 97.25 87 ALA A O 1
ATOM 701 N N . LYS A 1 88 ? -1.258 -1.093 14.246 1.00 97.50 88 LYS A N 1
ATOM 702 C CA . LYS A 1 88 ? -0.064 -0.978 15.091 1.00 97.50 88 LYS A CA 1
ATOM 703 C C . LYS A 1 88 ? 1.149 -1.680 14.504 1.00 97.50 88 LYS A C 1
ATOM 705 O O . LYS A 1 88 ? 2.255 -1.382 14.929 1.00 97.50 88 LYS A O 1
ATOM 710 N N . ASN A 1 89 ? 0.965 -2.551 13.515 1.00 97.69 89 ASN A N 1
ATOM 711 C CA . ASN A 1 89 ? 2.055 -3.161 12.766 1.00 97.69 89 ASN A CA 1
ATOM 712 C C . ASN A 1 89 ? 2.151 -2.500 11.383 1.00 97.69 89 ASN A C 1
ATOM 714 O O . ASN A 1 89 ? 1.774 -3.098 10.375 1.00 97.69 89 ASN A O 1
ATOM 718 N N . ARG A 1 90 ? 2.625 -1.243 11.320 1.00 97.06 90 ARG A N 1
ATOM 719 C CA . ARG A 1 90 ? 2.874 -0.569 10.031 1.00 97.06 90 ARG A CA 1
ATOM 720 C C . ARG A 1 90 ? 4.272 -0.865 9.527 1.00 97.06 90 ARG A C 1
ATOM 722 O O . ARG A 1 90 ? 5.250 -0.619 10.230 1.00 97.06 90 ARG A O 1
ATOM 729 N N . ILE A 1 91 ? 4.363 -1.350 8.297 1.00 96.31 91 ILE A N 1
ATOM 730 C CA . ILE A 1 91 ? 5.625 -1.759 7.687 1.00 96.31 91 ILE A CA 1
ATOM 731 C C . ILE A 1 91 ? 5.707 -1.149 6.296 1.00 96.31 91 ILE A C 1
ATOM 733 O O . ILE A 1 91 ? 4.805 -1.318 5.480 1.00 96.31 91 ILE A O 1
ATOM 737 N N . SER A 1 92 ? 6.793 -0.423 6.035 1.00 95.12 92 SER A N 1
ATOM 738 C CA . SER A 1 92 ? 7.043 0.157 4.722 1.00 95.12 92 SER A CA 1
ATOM 739 C C . SER A 1 92 ? 8.182 -0.580 4.023 1.00 95.12 92 SER A C 1
ATOM 741 O O . SER A 1 92 ? 9.285 -0.626 4.557 1.00 95.12 92 SER A O 1
ATOM 743 N N . ASN A 1 93 ? 7.951 -1.095 2.816 1.00 93.31 93 ASN A N 1
ATOM 744 C CA . ASN A 1 93 ? 8.967 -1.748 1.990 1.00 93.31 93 ASN A CA 1
ATOM 745 C C . ASN A 1 93 ? 9.368 -0.875 0.789 1.00 93.31 93 ASN A C 1
ATOM 747 O O . ASN A 1 93 ? 9.187 -1.243 -0.371 1.00 93.31 93 ASN A O 1
ATOM 751 N N . LYS A 1 94 ? 9.897 0.324 1.073 1.00 91.12 94 LYS A N 1
ATOM 752 C CA . LYS A 1 94 ? 10.205 1.326 0.035 1.00 91.12 94 LYS A CA 1
ATOM 753 C C . LYS A 1 94 ? 11.338 0.948 -0.907 1.00 91.12 94 LYS A C 1
ATOM 755 O O . LYS A 1 94 ? 11.461 1.551 -1.960 1.00 91.12 94 LYS A O 1
ATOM 760 N N . SER A 1 95 ? 12.189 0.011 -0.505 1.00 90.56 95 SER A N 1
ATOM 761 C CA . SER A 1 95 ? 13.307 -0.449 -1.328 1.00 90.56 95 SER A CA 1
ATOM 762 C C . SER A 1 95 ? 12.871 -1.417 -2.424 1.00 90.56 95 SER A C 1
ATOM 764 O O . SER A 1 95 ? 13.584 -1.577 -3.406 1.00 90.56 95 SER A O 1
ATOM 766 N N . ALA A 1 96 ? 11.732 -2.093 -2.253 1.00 94.69 96 ALA A N 1
ATOM 767 C CA . ALA A 1 96 ? 11.245 -3.098 -3.194 1.00 94.69 96 ALA A CA 1
ATOM 768 C C . ALA A 1 96 ? 9.898 -2.733 -3.839 1.00 94.69 96 ALA A C 1
ATOM 770 O O . ALA A 1 96 ? 9.448 -3.431 -4.746 1.00 94.69 96 ALA A O 1
ATOM 771 N N . MET A 1 97 ? 9.253 -1.660 -3.382 1.00 96.00 97 MET A N 1
ATOM 772 C CA . MET A 1 97 ? 8.023 -1.106 -3.947 1.00 96.00 97 MET A CA 1
ATOM 773 C C . MET A 1 97 ? 8.294 0.334 -4.371 1.00 96.00 97 MET A C 1
ATOM 775 O O . MET A 1 97 ? 8.776 1.101 -3.545 1.00 96.00 97 MET A O 1
ATOM 779 N N . TYR A 1 98 ? 8.040 0.705 -5.623 1.00 95.50 98 TYR A N 1
ATOM 780 C CA . TYR A 1 98 ? 8.353 2.051 -6.114 1.00 95.50 98 TYR A CA 1
ATOM 781 C C . TYR A 1 98 ? 7.638 2.368 -7.436 1.00 95.50 98 TYR A C 1
ATOM 783 O O . TYR A 1 98 ? 7.086 1.495 -8.107 1.00 95.50 98 TYR A O 1
ATOM 791 N N . ASP A 1 99 ? 7.627 3.645 -7.805 1.00 95.38 99 ASP A N 1
ATOM 792 C CA . ASP A 1 99 ? 7.130 4.101 -9.104 1.00 95.38 99 ASP A CA 1
ATOM 793 C C . ASP A 1 99 ? 8.147 3.752 -10.214 1.00 95.38 99 ASP A C 1
ATOM 795 O O . ASP A 1 99 ? 9.357 3.794 -9.986 1.00 95.38 99 ASP A O 1
ATOM 799 N N . TYR A 1 100 ? 7.686 3.456 -11.436 1.00 95.25 100 TYR A N 1
ATOM 800 C CA . TYR A 1 100 ? 8.558 3.171 -12.586 1.00 95.25 100 TYR A CA 1
ATOM 801 C C . TYR A 1 100 ? 9.607 4.288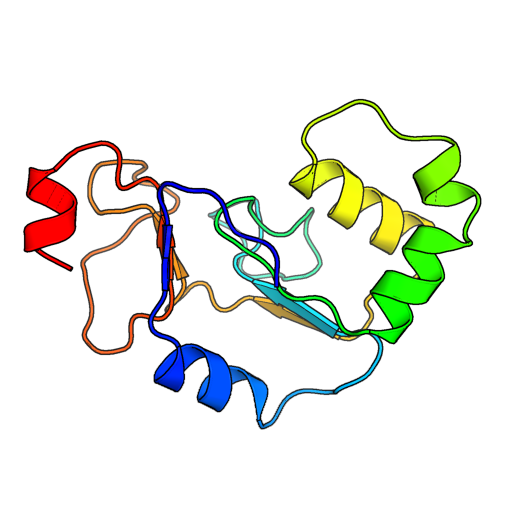 -12.787 1.00 95.25 100 TYR A C 1
ATOM 803 O O . TYR A 1 100 ? 9.247 5.471 -12.654 1.00 95.25 100 TYR A O 1
ATOM 811 N N . PRO A 1 101 ? 10.873 3.972 -13.143 1.00 93.25 101 PRO A N 1
ATOM 812 C CA . PRO A 1 101 ? 11.905 4.984 -13.372 1.00 93.25 101 PRO A CA 1
ATOM 813 C C . PRO A 1 101 ? 11.414 6.095 -14.306 1.00 93.25 101 PRO A C 1
ATOM 815 O O . PRO A 1 101 ? 10.768 5.804 -15.309 1.00 93.25 101 PRO A O 1
ATOM 818 N N . SER A 1 102 ? 11.721 7.363 -14.008 1.00 84.81 102 SER A N 1
ATOM 819 C CA . SER A 1 102 ? 11.276 8.576 -14.740 1.00 84.81 102 SER A CA 1
ATOM 820 C C . SER A 1 102 ? 9.798 8.976 -14.617 1.00 84.81 102 SER A C 1
ATOM 822 O O . SER A 1 102 ? 9.415 10.024 -15.132 1.00 84.81 102 SER A O 1
ATOM 824 N N . SER A 1 103 ? 8.960 8.210 -13.911 1.00 81.44 103 SER A N 1
ATOM 825 C CA . SER A 1 103 ? 7.559 8.606 -13.684 1.00 81.44 103 SER A CA 1
ATOM 826 C C . SER A 1 103 ? 7.370 9.551 -12.485 1.00 81.44 103 SER A C 1
ATOM 828 O O . SER A 1 103 ? 6.383 10.293 -12.439 1.00 81.44 103 SER A O 1
ATOM 830 N N . ASN A 1 104 ? 8.288 9.520 -11.508 1.00 76.94 104 ASN A N 1
ATOM 831 C CA . ASN A 1 104 ? 8.258 10.346 -10.299 1.00 76.94 104 ASN A CA 1
ATOM 832 C C . ASN A 1 104 ? 9.594 10.284 -9.541 1.00 76.94 104 ASN A C 1
ATOM 834 O O . ASN A 1 104 ? 9.785 9.407 -8.702 1.00 76.94 104 ASN A O 1
ATOM 838 N N . GLU A 1 105 ? 10.490 11.247 -9.764 1.00 75.88 105 GLU A N 1
ATOM 839 C CA . GLU A 1 105 ? 11.858 11.234 -9.208 1.00 75.88 105 GLU A CA 1
ATOM 840 C C . GLU A 1 105 ? 11.936 11.003 -7.690 1.00 75.88 105 GLU A C 1
ATOM 842 O O . GLU A 1 105 ? 12.915 10.455 -7.198 1.00 75.88 105 GLU A O 1
ATOM 847 N N . LYS A 1 106 ? 10.909 11.396 -6.926 1.00 86.44 106 LYS A N 1
ATOM 848 C CA . LYS A 1 106 ? 10.918 11.273 -5.461 1.00 86.44 106 LYS A CA 1
ATOM 849 C C . LYS A 1 106 ? 10.527 9.887 -4.958 1.00 86.44 106 LYS A C 1
ATOM 851 O O . LYS A 1 106 ? 10.839 9.565 -3.815 1.00 86.44 106 LYS A O 1
ATOM 856 N N . CYS A 1 107 ? 9.788 9.121 -5.756 1.00 89.81 107 CYS A N 1
ATOM 857 C CA . CYS A 1 107 ? 9.181 7.845 -5.362 1.00 89.81 107 CYS A CA 1
ATOM 858 C C . CYS A 1 107 ? 9.602 6.691 -6.286 1.00 89.81 107 CYS A C 1
ATOM 860 O O . CYS A 1 107 ? 9.103 5.579 -6.137 1.00 89.81 107 CYS A O 1
ATOM 862 N N . SER A 1 108 ? 10.498 6.964 -7.237 1.00 93.00 108 SER A N 1
ATOM 863 C CA . SER A 1 108 ? 11.081 6.001 -8.166 1.00 93.00 108 SER A CA 1
ATOM 864 C C . SER A 1 108 ? 12.580 5.860 -7.927 1.00 93.00 108 SER A C 1
ATOM 866 O O . SER A 1 108 ? 13.243 6.833 -7.573 1.00 93.00 108 SER A O 1
ATOM 868 N N . HIS A 1 109 ? 13.117 4.688 -8.233 1.00 92.69 109 HIS A N 1
ATOM 869 C CA . HIS A 1 109 ? 14.541 4.452 -8.461 1.00 92.69 109 HIS A CA 1
ATOM 870 C C . HIS A 1 109 ? 14.693 3.444 -9.608 1.00 92.69 109 HIS A C 1
ATOM 872 O O . HIS A 1 109 ? 13.695 3.040 -10.208 1.00 92.69 109 HIS A O 1
ATOM 878 N N . GLU A 1 110 ? 15.921 3.062 -9.956 1.00 93.31 110 GLU A N 1
ATOM 879 C CA . GLU A 1 110 ? 16.193 2.071 -10.997 1.00 93.31 110 GLU A CA 1
ATOM 880 C C . GLU A 1 110 ? 15.512 0.718 -10.734 1.00 93.31 110 GLU A C 1
ATOM 882 O O . GLU A 1 110 ? 15.273 0.335 -9.588 1.00 93.31 110 GLU A O 1
ATOM 887 N N . LEU A 1 111 ? 15.224 -0.031 -11.805 1.00 93.75 111 LEU A N 1
ATOM 888 C CA . LEU A 1 111 ? 14.688 -1.385 -11.681 1.00 93.75 111 LEU A CA 1
ATOM 889 C C . LEU A 1 111 ? 15.744 -2.321 -11.084 1.00 93.75 111 LEU A C 1
ATOM 891 O O . LEU A 1 111 ? 16.840 -2.451 -11.627 1.00 93.75 111 LEU A O 1
ATOM 895 N N . ILE A 1 112 ? 15.399 -3.007 -9.992 1.00 94.25 112 ILE A N 1
ATOM 896 C CA . ILE A 1 112 ? 16.312 -3.922 -9.288 1.00 94.25 112 ILE A CA 1
ATOM 897 C C . ILE A 1 112 ? 15.824 -5.383 -9.303 1.00 94.25 112 ILE A C 1
ATOM 899 O O . ILE A 1 112 ? 14.619 -5.644 -9.390 1.00 94.25 112 ILE A O 1
ATOM 903 N N . PRO A 1 113 ? 16.714 -6.382 -9.142 1.00 90.81 113 PRO A N 1
ATOM 904 C CA . PRO A 1 113 ? 16.317 -7.795 -9.118 1.00 90.81 113 PRO A CA 1
ATOM 905 C C . PRO A 1 113 ? 15.307 -8.151 -8.014 1.00 90.81 113 PRO A C 1
ATOM 907 O O . PRO A 1 113 ? 14.437 -8.992 -8.220 1.00 90.81 113 PRO A O 1
ATOM 910 N N . HIS A 1 114 ? 15.379 -7.473 -6.868 1.00 89.69 114 HIS A N 1
ATOM 911 C CA . HIS A 1 114 ? 14.585 -7.754 -5.661 1.00 89.69 114 HIS A CA 1
ATOM 912 C C . HIS A 1 114 ? 13.233 -7.024 -5.625 1.00 89.69 114 HIS A C 1
ATOM 914 O O . HIS A 1 114 ? 12.607 -6.922 -4.573 1.00 89.69 114 HIS A O 1
ATOM 920 N N . THR A 1 115 ? 12.801 -6.481 -6.761 1.00 94.62 115 THR A N 1
ATOM 921 C CA . THR A 1 115 ? 11.551 -5.730 -6.883 1.00 94.62 115 THR A CA 1
ATOM 922 C C . THR A 1 115 ? 10.346 -6.586 -6.526 1.00 94.62 115 THR A C 1
ATOM 924 O O . THR A 1 115 ? 10.231 -7.731 -6.962 1.00 94.62 115 THR A O 1
ATOM 927 N N . ILE A 1 116 ? 9.431 -6.003 -5.761 1.00 95.94 116 ILE A N 1
ATOM 928 C CA . ILE A 1 116 ? 8.139 -6.581 -5.407 1.00 95.94 116 ILE A CA 1
ATOM 929 C C . ILE A 1 116 ? 7.025 -5.866 -6.169 1.00 95.94 116 ILE A C 1
ATOM 931 O O . ILE A 1 116 ? 6.192 -6.543 -6.766 1.00 95.94 116 ILE A O 1
ATOM 935 N N . VAL A 1 117 ? 7.022 -4.529 -6.181 1.00 96.56 117 VAL A N 1
ATOM 936 C CA . VAL A 1 117 ? 5.988 -3.721 -6.842 1.00 96.56 117 VAL A CA 1
ATOM 937 C C . VAL A 1 117 ? 6.618 -2.626 -7.692 1.00 96.56 117 VAL A C 1
ATOM 939 O O . VAL A 1 117 ? 7.465 -1.881 -7.202 1.00 96.56 117 VAL A O 1
ATOM 942 N N . VAL A 1 118 ? 6.148 -2.497 -8.934 1.00 96.75 118 VAL A N 1
ATOM 943 C CA . VAL A 1 118 ? 6.388 -1.320 -9.778 1.00 96.75 118 VAL A CA 1
ATOM 944 C C . VAL A 1 118 ? 5.056 -0.722 -10.191 1.00 96.75 118 VAL A C 1
ATOM 946 O O . VAL A 1 118 ? 4.217 -1.412 -10.761 1.00 96.75 118 VAL A O 1
ATOM 949 N N . HIS A 1 119 ? 4.863 0.558 -9.908 1.00 95.94 119 HIS A N 1
ATOM 950 C CA . HIS A 1 119 ? 3.624 1.288 -10.176 1.00 95.94 119 HIS A CA 1
ATOM 951 C C . HIS A 1 119 ? 3.821 2.367 -11.243 1.00 95.94 119 HIS A C 1
ATOM 953 O O . HIS A 1 119 ? 4.952 2.707 -11.598 1.00 95.94 119 HIS A O 1
ATOM 959 N N . ARG A 1 120 ? 2.716 2.906 -11.773 1.00 94.62 120 ARG A N 1
ATOM 960 C CA . ARG A 1 120 ? 2.691 3.871 -12.884 1.00 94.62 120 ARG A CA 1
ATOM 961 C C . ARG A 1 120 ? 3.215 3.314 -14.205 1.00 94.62 120 ARG A C 1
ATOM 963 O O . ARG A 1 120 ? 3.825 4.048 -14.987 1.00 94.62 120 ARG A O 1
ATOM 970 N N . LEU A 1 121 ? 2.925 2.048 -14.498 1.00 94.75 121 LEU A N 1
ATOM 971 C CA . LEU A 1 121 ? 3.183 1.435 -15.803 1.00 94.75 121 LEU A CA 1
ATOM 972 C C . LEU A 1 121 ? 2.132 1.892 -16.828 1.00 94.75 121 LEU A C 1
ATOM 974 O O . LEU A 1 121 ? 1.245 1.152 -17.247 1.00 94.75 121 LEU A O 1
ATOM 978 N N . LYS A 1 122 ? 2.207 3.167 -17.211 1.00 93.06 122 LYS A N 1
ATOM 979 C CA . LYS A 1 122 ? 1.227 3.841 -18.073 1.00 93.06 122 LYS A CA 1
ATOM 980 C C . LYS A 1 122 ? 1.420 3.575 -19.567 1.00 93.06 122 LYS A C 1
ATOM 982 O O . LYS A 1 122 ? 0.541 3.928 -20.351 1.00 93.06 122 LYS A O 1
ATOM 987 N N . ARG A 1 123 ? 2.554 3.004 -19.987 1.00 93.06 123 ARG A N 1
ATOM 988 C CA . ARG A 1 123 ? 2.847 2.735 -21.404 1.00 93.06 123 ARG A CA 1
ATOM 989 C C . ARG A 1 123 ? 3.276 1.293 -21.643 1.00 93.06 123 ARG A C 1
ATOM 991 O O . ARG A 1 123 ? 4.000 0.725 -20.835 1.00 93.06 123 ARG A O 1
ATOM 998 N N . TRP A 1 124 ? 2.895 0.740 -22.795 1.00 92.44 124 TRP A N 1
ATOM 999 C CA . TRP A 1 124 ? 3.206 -0.639 -23.194 1.00 92.44 124 TRP A CA 1
ATOM 1000 C C . TRP A 1 124 ? 4.700 -0.972 -23.190 1.00 92.44 124 TRP A C 1
ATOM 1002 O O . TRP A 1 124 ? 5.064 -2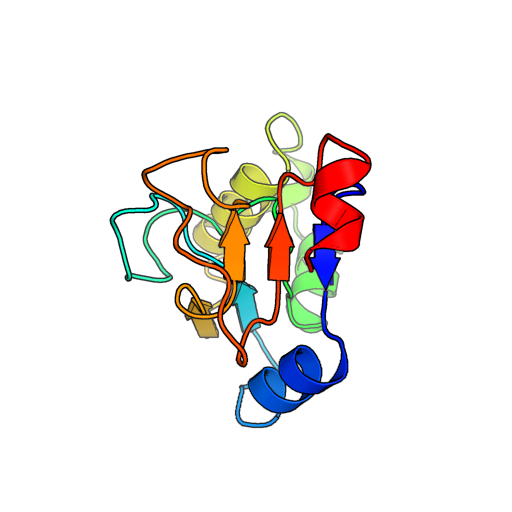.071 -22.788 1.00 92.44 124 TRP A O 1
ATOM 1012 N N . ASP A 1 125 ? 5.566 -0.033 -23.580 1.00 92.25 125 ASP A N 1
ATOM 1013 C CA . ASP A 1 125 ? 7.021 -0.227 -23.563 1.00 92.25 125 ASP A CA 1
ATOM 1014 C C . ASP A 1 125 ? 7.555 -0.494 -22.152 1.00 92.25 125 ASP A C 1
ATOM 1016 O O . ASP A 1 125 ? 8.463 -1.299 -21.980 1.00 92.25 125 ASP A O 1
ATOM 1020 N N . GLN A 1 126 ? 6.953 0.111 -21.127 1.00 93.81 126 GLN A N 1
ATOM 1021 C CA . GLN A 1 126 ? 7.389 -0.055 -19.740 1.00 93.81 126 GLN A CA 1
ATOM 1022 C C . GLN A 1 126 ? 7.163 -1.487 -19.245 1.00 93.81 126 GLN A C 1
ATOM 1024 O O . GLN A 1 126 ? 8.012 -2.035 -18.551 1.00 93.81 126 GLN A O 1
ATOM 1029 N N . TRP A 1 127 ? 6.059 -2.119 -19.653 1.00 92.44 127 TRP A N 1
ATOM 1030 C CA . TRP A 1 127 ? 5.735 -3.500 -19.281 1.00 92.44 127 TRP A CA 1
ATOM 1031 C C . TRP A 1 127 ? 6.724 -4.524 -19.849 1.00 92.44 127 TRP A C 1
ATOM 1033 O O . TRP A 1 127 ? 6.907 -5.581 -19.257 1.00 92.44 127 TRP A O 1
ATOM 1043 N N . LEU A 1 128 ? 7.376 -4.220 -20.976 1.00 90.81 128 LEU A N 1
ATOM 1044 C CA . LEU A 1 128 ? 8.361 -5.109 -21.604 1.00 90.81 128 LEU A CA 1
ATOM 1045 C C . LEU A 1 128 ? 9.717 -5.115 -20.881 1.00 90.81 128 LEU A C 1
ATOM 1047 O O . LEU A 1 128 ? 10.547 -5.982 -21.151 1.00 90.81 128 LEU A O 1
ATOM 1051 N N . HIS A 1 129 ? 9.962 -4.145 -19.998 1.00 86.50 129 HIS A N 1
ATOM 1052 C CA . HIS A 1 129 ? 11.243 -3.943 -19.316 1.00 86.50 129 HIS A CA 1
ATOM 1053 C C . HIS A 1 129 ? 11.237 -4.373 -17.841 1.00 86.50 129 HIS A C 1
ATOM 1055 O O . HIS A 1 129 ? 12.218 -4.134 -17.136 1.00 86.50 129 HIS A O 1
ATOM 1061 N N . ILE A 1 130 ? 10.142 -4.979 -17.377 1.00 84.94 130 ILE A N 1
ATOM 1062 C CA . ILE A 1 130 ? 9.841 -5.260 -15.965 1.00 84.94 130 ILE A CA 1
ATOM 1063 C C . ILE A 1 130 ? 9.940 -6.754 -15.635 1.00 84.94 130 ILE A C 1
ATOM 1065 O O . ILE A 1 130 ? 9.470 -7.573 -16.453 1.00 84.94 130 ILE A O 1
#

Radius of gyration: 14.78 Å; chains: 1; bounding box: 35×26×40 Å

Organism: Cannabis sativa (NCBI:txid3483)

Foldseek 3Di:
DAADPQKDFDVVLVVVVCVVADLALAKEAADPPLPDQDLLPAWHDNRDIDGHVVLVVCCVPPVQCVVPPDDPPGRSSRVSCVVVVTSPHGHHPLVQAFEQPPPDPSGDDDDDPSHGMYGPNVDPVSVVVD

Secondary structure (DSSP, 8-state):
-B--TT-EE-HHHHHHHHTTS-SSSEEEE-EESTT---TTSSEE-TT-BEE-HHHHHHHHH-HHHHT---S-HHHHHHHHHHHTT---EEEE-TTTEEEPTTS-TTTB----TT--EEE---SHHHHTT-

Sequence (130 aa):
MKADDDVYIRLNPQAMSLEPLPRVDLYYSFVIPCNSQNPYSEYMSGMGYLISWDLVEWISTSNIPKLDLFGPEDKLVGKWLTNGNKAKNRISNKSAMYDYPSSNEKCSHELIPHTIVVHRLKRWDQWLHI

InterPro domains:
  IPR002659 Glycosyl transferase, family 31 [PTHR11214] (1-88)

pLDDT: mean 94.51, std 3.97, range [75.88, 98.62]